Protein AF-A0A4R2GPL6-F1 (afdb_monomer_lite)

Radius of gyration: 15.27 Å; chains: 1; bounding box: 45×22×39 Å

Sequence (86 aa):
MTKLYHKKIEHITRQLIDASELLYKAGNLPQAANLIKKTGDFFLSEYKTNPKEGKYRELKKNYEKIHNAITKSMIDALGKSRLNLK

Foldseek 3Di:
DPVVVVVVLVVVLVVLLVVLVVCVVVVNLVVSLVSLVVSVVVLVVVCVVPVPDPVSVVSVVVSVVSNCVSVVVVVVVVVVVVVVPD

Structure (mmCIF, N/CA/C/O backbone):
data_AF-A0A4R2GPL6-F1
#
_entry.id   AF-A0A4R2GPL6-F1
#
loop_
_atom_site.group_PDB
_atom_site.id
_atom_site.type_symbol
_atom_site.label_atom_id
_atom_site.label_alt_id
_atom_site.label_comp_id
_atom_site.label_asym_id
_atom_site.label_entity_id
_atom_site.label_seq_id
_atom_site.pdbx_PDB_ins_code
_atom_site.Cartn_x
_atom_site.Cartn_y
_atom_site.Cartn_z
_atom_site.occupancy
_atom_site.B_iso_or_equiv
_atom_site.auth_seq_id
_atom_site.auth_comp_id
_atom_site.auth_asym_id
_atom_site.auth_atom_id
_atom_site.pdbx_PDB_model_num
ATOM 1 N N . MET A 1 1 ? -21.883 -8.529 14.121 1.00 50.97 1 MET A N 1
ATOM 2 C CA . MET A 1 1 ? -21.695 -8.159 12.694 1.00 50.97 1 MET A CA 1
ATOM 3 C C . MET A 1 1 ? -20.282 -7.655 12.363 1.00 50.97 1 MET A C 1
ATOM 5 O O . MET A 1 1 ? -19.846 -7.823 11.233 1.00 50.97 1 MET A O 1
ATOM 9 N N . THR A 1 2 ? -19.514 -7.125 13.321 1.00 57.97 2 THR A N 1
ATOM 10 C CA . THR A 1 2 ? -18.171 -6.537 13.115 1.00 57.97 2 THR A CA 1
ATOM 11 C C . THR A 1 2 ? -17.082 -7.508 12.634 1.00 57.97 2 THR A C 1
ATOM 13 O O . THR A 1 2 ? -16.261 -7.139 11.801 1.00 57.97 2 THR A O 1
ATOM 16 N N . LYS A 1 3 ? -17.071 -8.773 13.073 1.00 60.12 3 LYS A N 1
ATOM 17 C CA . LYS A 1 3 ? -15.977 -9.721 12.756 1.00 60.12 3 LYS A CA 1
ATOM 18 C C . LYS A 1 3 ? -15.898 -10.128 11.271 1.00 60.12 3 LYS A C 1
ATOM 20 O O . LYS A 1 3 ? -14.807 -10.387 10.767 1.00 60.12 3 LYS A O 1
ATOM 25 N N . LEU A 1 4 ? -17.041 -10.181 10.578 1.00 62.28 4 LEU A N 1
ATOM 26 C CA . LEU A 1 4 ? -17.118 -10.530 9.151 1.00 62.28 4 LEU A CA 1
ATOM 27 C C . LEU A 1 4 ? -16.699 -9.347 8.264 1.00 62.28 4 LEU A C 1
ATOM 29 O O . LEU A 1 4 ? -15.985 -9.532 7.282 1.00 62.28 4 LEU A O 1
ATOM 33 N N . TYR A 1 5 ? -17.087 -8.133 8.663 1.00 66.31 5 TYR A N 1
ATOM 34 C CA . TYR A 1 5 ? -16.721 -6.885 7.995 1.00 66.31 5 TYR A CA 1
ATOM 35 C C . TYR A 1 5 ? -15.199 -6.665 7.997 1.00 66.31 5 TYR A C 1
ATOM 37 O O . TYR A 1 5 ? -14.605 -6.449 6.945 1.00 66.31 5 TYR A O 1
ATOM 45 N N . HIS A 1 6 ? -14.542 -6.872 9.144 1.00 65.00 6 HIS A N 1
ATOM 46 C CA . HIS A 1 6 ? -13.083 -6.753 9.257 1.00 65.00 6 HIS A CA 1
ATOM 47 C C . HIS A 1 6 ? -12.324 -7.789 8.424 1.00 65.00 6 HIS A C 1
ATOM 49 O O . HIS A 1 6 ? -11.364 -7.438 7.745 1.00 65.00 6 HIS A O 1
ATOM 55 N N . LYS A 1 7 ? -12.775 -9.053 8.409 1.00 71.69 7 LYS A N 1
ATOM 56 C CA . LYS A 1 7 ? -12.187 -10.080 7.531 1.00 71.69 7 LYS A CA 1
ATOM 57 C C . LYS A 1 7 ? -12.288 -9.695 6.055 1.00 71.69 7 LYS A C 1
ATOM 59 O O . LYS A 1 7 ? -11.372 -9.976 5.289 1.00 71.69 7 LYS A O 1
ATOM 64 N N . LYS A 1 8 ? -13.393 -9.061 5.658 1.00 73.31 8 LYS A N 1
ATOM 65 C CA . LYS A 1 8 ? -13.606 -8.618 4.280 1.00 73.31 8 LYS A CA 1
ATOM 66 C C . LYS A 1 8 ? -12.677 -7.459 3.914 1.00 73.31 8 LYS A C 1
ATOM 68 O O . LYS A 1 8 ? -12.085 -7.498 2.843 1.00 73.31 8 LYS A O 1
ATOM 73 N N . ILE A 1 9 ? -12.495 -6.486 4.809 1.00 72.25 9 ILE A N 1
ATOM 74 C CA . ILE A 1 9 ? -11.546 -5.377 4.614 1.00 72.25 9 ILE A CA 1
ATOM 75 C C . ILE A 1 9 ? -10.122 -5.903 4.493 1.00 72.25 9 ILE A C 1
ATOM 77 O O . ILE A 1 9 ? -9.446 -5.586 3.523 1.00 72.25 9 ILE A O 1
ATOM 81 N N . GLU A 1 10 ? -9.690 -6.757 5.419 1.00 72.69 10 GLU A N 1
ATOM 82 C CA . GLU A 1 10 ? -8.350 -7.347 5.398 1.00 72.69 10 GLU A CA 1
ATOM 83 C C . GLU A 1 10 ? -8.089 -8.127 4.098 1.00 72.69 10 GLU A C 1
ATOM 85 O O . GLU A 1 10 ? -7.020 -8.013 3.497 1.00 72.69 10 GLU A O 1
ATOM 90 N N . HIS A 1 11 ? -9.095 -8.866 3.623 1.00 80.00 11 HIS A N 1
ATOM 91 C CA . HIS A 1 11 ? -9.031 -9.584 2.354 1.00 80.00 11 HIS A CA 1
ATOM 92 C C . HIS A 1 11 ? -8.916 -8.639 1.149 1.00 80.00 11 HIS A C 1
ATOM 94 O O . HIS A 1 11 ? -8.046 -8.841 0.305 1.00 80.00 11 HIS A O 1
ATOM 100 N N . ILE A 1 12 ? -9.734 -7.583 1.094 1.00 77.44 12 ILE A N 1
ATOM 101 C CA . ILE A 1 12 ? -9.688 -6.576 0.024 1.00 77.44 12 ILE A CA 1
ATOM 102 C C . ILE A 1 12 ? -8.336 -5.855 0.023 1.00 77.44 12 ILE A C 1
ATOM 104 O O . ILE A 1 12 ? -7.729 -5.691 -1.032 1.00 77.44 12 ILE A O 1
ATOM 108 N N . THR A 1 13 ? -7.820 -5.462 1.192 1.00 74.94 13 THR A N 1
ATOM 109 C CA . THR A 1 13 ? -6.516 -4.795 1.289 1.00 74.94 13 THR A CA 1
ATOM 110 C C . THR A 1 13 ? -5.394 -5.706 0.802 1.00 74.94 13 THR A C 1
ATOM 112 O O . THR A 1 13 ? -4.550 -5.247 0.039 1.00 74.94 13 THR A O 1
ATOM 115 N N . ARG A 1 14 ? -5.399 -6.997 1.165 1.00 77.50 14 ARG A N 1
ATOM 116 C CA . ARG A 1 14 ? -4.430 -7.969 0.628 1.00 77.50 14 ARG A CA 1
ATOM 117 C C . ARG A 1 14 ? -4.503 -8.088 -0.890 1.00 77.50 14 ARG A C 1
ATOM 119 O O . ARG A 1 14 ? -3.474 -8.005 -1.541 1.00 77.50 14 ARG A O 1
ATOM 126 N N . GLN A 1 15 ? -5.699 -8.208 -1.458 1.00 83.75 15 GLN A N 1
ATOM 127 C CA . GLN A 1 15 ? -5.851 -8.310 -2.912 1.00 83.75 15 GLN A CA 1
ATOM 128 C C . GLN A 1 15 ? -5.346 -7.064 -3.645 1.00 83.75 15 GLN A C 1
ATOM 130 O O . GLN A 1 15 ? -4.714 -7.177 -4.693 1.00 83.75 15 GLN A O 1
ATOM 135 N N . LEU A 1 16 ? -5.599 -5.873 -3.097 1.00 80.12 16 LEU A N 1
ATOM 136 C CA . LEU A 1 16 ? -5.099 -4.625 -3.671 1.00 80.12 16 LEU A CA 1
ATOM 137 C C . LEU A 1 16 ? -3.571 -4.526 -3.580 1.00 80.12 16 LEU A C 1
ATOM 139 O O . LEU A 1 16 ? -2.926 -4.052 -4.512 1.00 80.12 16 LEU A O 1
ATOM 143 N N . ILE A 1 17 ? -2.988 -5.013 -2.488 1.00 75.12 17 ILE A N 1
ATOM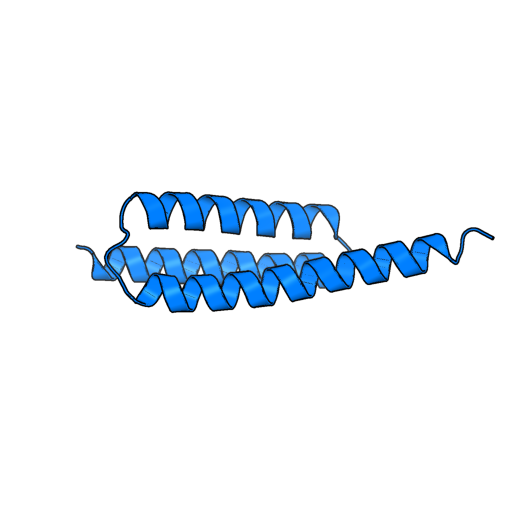 144 C CA . ILE A 1 17 ? -1.538 -5.127 -2.327 1.00 75.12 17 ILE A CA 1
ATOM 145 C C . ILE A 1 17 ? -0.956 -6.061 -3.393 1.00 75.12 17 ILE A C 1
ATOM 147 O O . ILE A 1 17 ? -0.079 -5.640 -4.148 1.00 75.12 17 ILE A O 1
ATOM 151 N N . ASP A 1 18 ? -1.482 -7.279 -3.517 1.00 81.38 18 ASP A N 1
ATOM 152 C CA . ASP A 1 18 ? -0.981 -8.277 -4.467 1.00 81.38 18 ASP A CA 1
ATOM 153 C C . ASP A 1 18 ? -1.089 -7.765 -5.914 1.00 81.38 18 ASP A C 1
ATOM 155 O O . ASP A 1 18 ? -0.158 -7.887 -6.711 1.00 81.38 18 ASP A O 1
ATOM 159 N N . ALA A 1 19 ? -2.200 -7.102 -6.248 1.00 82.44 19 ALA A N 1
ATOM 160 C CA . ALA A 1 19 ? -2.392 -6.470 -7.547 1.00 82.44 19 ALA A CA 1
ATOM 161 C C . ALA A 1 19 ? -1.391 -5.328 -7.802 1.00 82.44 19 ALA A C 1
ATOM 163 O O . ALA A 1 19 ? -0.892 -5.189 -8.921 1.00 82.44 19 ALA A O 1
ATOM 164 N N . SER A 1 20 ? -1.054 -4.529 -6.784 1.00 76.81 20 SER A N 1
ATOM 165 C CA . SER A 1 20 ? -0.039 -3.477 -6.915 1.00 76.81 20 SER A CA 1
ATOM 166 C C . SER A 1 20 ? 1.365 -4.044 -7.152 1.00 76.81 20 SER A C 1
ATOM 168 O O . SER A 1 20 ? 2.106 -3.500 -7.971 1.00 76.81 20 SER A O 1
ATOM 170 N N . GLU A 1 21 ? 1.707 -5.178 -6.531 1.00 75.31 21 GLU A N 1
ATOM 171 C CA . GLU A 1 21 ? 2.969 -5.879 -6.787 1.00 75.31 21 GLU A CA 1
ATOM 172 C C . GLU A 1 21 ? 3.028 -6.475 -8.196 1.00 75.31 21 GLU A C 1
ATOM 174 O O . GLU A 1 21 ? 4.068 -6.403 -8.852 1.00 75.31 21 GLU A O 1
ATOM 179 N N . LEU A 1 22 ? 1.925 -7.046 -8.688 1.00 82.19 22 LEU A N 1
ATOM 180 C CA . LEU A 1 22 ? 1.846 -7.567 -10.054 1.00 82.19 22 LEU A CA 1
ATOM 181 C C . LEU A 1 22 ? 2.012 -6.452 -11.089 1.00 82.19 22 LEU A C 1
ATOM 183 O O . LEU A 1 22 ? 2.791 -6.602 -12.029 1.00 82.19 22 LEU A O 1
ATOM 187 N N . LEU A 1 23 ? 1.338 -5.317 -10.891 1.00 80.31 23 LEU A N 1
ATOM 188 C CA . LEU A 1 23 ? 1.487 -4.139 -11.748 1.00 80.31 23 LEU A CA 1
ATOM 189 C C . LEU A 1 23 ? 2.919 -3.603 -11.715 1.00 80.31 23 LEU A C 1
ATOM 191 O O . LEU A 1 23 ? 3.469 -3.274 -12.763 1.00 80.31 23 LEU A O 1
ATOM 195 N N . TYR A 1 24 ? 3.550 -3.578 -10.540 1.00 73.88 24 TYR A N 1
ATOM 196 C CA . TYR A 1 24 ? 4.954 -3.206 -10.400 1.00 73.88 24 TYR A CA 1
ATOM 197 C C . TYR A 1 24 ? 5.883 -4.157 -11.175 1.00 73.88 24 TYR A C 1
ATOM 199 O O . TYR A 1 24 ? 6.703 -3.697 -11.969 1.00 73.88 24 TYR A O 1
ATOM 207 N N . LYS A 1 25 ? 5.723 -5.479 -11.015 1.00 77.69 25 LYS A N 1
ATOM 208 C CA . LYS A 1 25 ? 6.508 -6.497 -11.742 1.00 77.69 25 LYS A CA 1
ATOM 209 C C . LYS A 1 25 ? 6.299 -6.434 -13.255 1.00 77.69 25 LYS A C 1
ATOM 211 O O . LYS A 1 25 ? 7.229 -6.706 -14.004 1.00 77.69 25 LYS A O 1
ATOM 216 N N . ALA A 1 26 ? 5.110 -6.035 -13.700 1.00 81.25 26 ALA A N 1
ATOM 217 C CA . ALA A 1 26 ? 4.794 -5.807 -15.108 1.00 81.25 26 ALA A CA 1
ATOM 218 C C . ALA A 1 26 ? 5.371 -4.488 -15.668 1.00 81.25 26 ALA A C 1
ATOM 220 O O . ALA A 1 26 ? 5.104 -4.148 -16.817 1.00 81.25 26 ALA A O 1
ATOM 221 N N . GLY A 1 27 ? 6.118 -3.712 -14.870 1.00 79.56 27 GLY A N 1
ATOM 222 C CA . GLY A 1 27 ?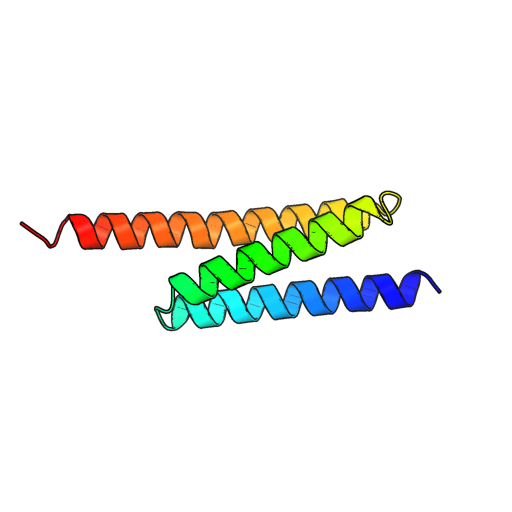 6.644 -2.399 -15.259 1.00 79.56 27 GLY A CA 1
ATOM 223 C C . GLY A 1 27 ? 5.585 -1.296 -15.296 1.00 79.56 27 GLY A C 1
ATOM 224 O O . GLY A 1 27 ? 5.862 -0.170 -15.708 1.00 79.56 27 GLY A O 1
ATOM 225 N N . ASN A 1 28 ? 4.369 -1.589 -14.835 1.00 82.75 28 ASN A N 1
ATOM 226 C CA . ASN A 1 28 ? 3.238 -0.685 -14.896 1.00 82.75 28 ASN A CA 1
ATOM 227 C C . ASN A 1 28 ? 3.150 0.205 -13.647 1.00 82.75 28 ASN A C 1
ATOM 229 O O . ASN A 1 28 ? 2.215 0.140 -12.842 1.00 82.75 28 ASN A O 1
ATOM 233 N N . LEU A 1 29 ? 4.184 1.031 -13.482 1.00 77.12 29 LEU A N 1
ATOM 234 C CA . LEU A 1 29 ? 4.384 1.885 -12.313 1.00 77.12 29 LEU A CA 1
ATOM 235 C C . LEU A 1 29 ? 3.217 2.866 -12.060 1.00 77.12 29 LEU A C 1
ATOM 237 O O . LEU A 1 29 ? 2.800 2.972 -10.905 1.00 77.12 29 LEU A O 1
ATOM 241 N N . PRO A 1 30 ? 2.634 3.551 -13.069 1.00 78.69 30 PRO A N 1
ATOM 242 C CA . PRO A 1 30 ? 1.530 4.486 -12.833 1.00 78.69 30 PRO A CA 1
ATOM 243 C C . PRO A 1 30 ? 0.275 3.800 -12.279 1.00 78.69 30 PRO A C 1
ATOM 245 O O . PRO A 1 30 ? -0.316 4.281 -11.308 1.00 78.69 30 PRO A O 1
ATOM 248 N N . GLN A 1 31 ? -0.115 2.650 -12.844 1.00 81.56 31 GLN A N 1
ATOM 249 C CA . GLN A 1 31 ? -1.231 1.858 -12.324 1.00 81.56 31 GLN A CA 1
ATOM 250 C C . GLN A 1 31 ? -0.928 1.339 -10.915 1.00 81.56 31 GLN A C 1
ATOM 252 O O . GLN A 1 31 ? -1.809 1.415 -10.059 1.00 81.56 31 GLN A O 1
ATOM 257 N N . ALA A 1 32 ? 0.291 0.852 -10.652 1.00 77.94 32 ALA A N 1
ATOM 258 C CA . ALA A 1 32 ? 0.688 0.374 -9.327 1.00 77.94 32 ALA A CA 1
ATOM 259 C C . ALA A 1 32 ? 0.554 1.482 -8.268 1.00 77.94 32 ALA A C 1
ATOM 261 O O . ALA A 1 32 ? -0.088 1.282 -7.238 1.00 77.94 32 ALA A O 1
ATOM 262 N N . ALA A 1 33 ? 1.062 2.683 -8.558 1.00 76.81 33 ALA A N 1
ATOM 263 C CA . ALA A 1 33 ? 0.957 3.841 -7.673 1.00 76.81 33 ALA A CA 1
ATOM 264 C C . ALA A 1 33 ? -0.495 4.256 -7.409 1.00 76.81 33 ALA A C 1
ATOM 266 O O . ALA A 1 33 ? -0.878 4.523 -6.269 1.00 76.81 33 ALA A O 1
ATOM 267 N N . ASN A 1 34 ? -1.325 4.276 -8.455 1.00 82.69 34 ASN A N 1
ATOM 268 C CA . ASN A 1 34 ? -2.741 4.606 -8.325 1.00 82.69 34 ASN A CA 1
ATOM 269 C C . ASN A 1 34 ? -3.479 3.583 -7.447 1.00 82.69 34 ASN A C 1
ATOM 271 O O . ASN A 1 34 ? -4.323 3.953 -6.631 1.00 82.69 34 ASN A O 1
ATOM 275 N N . LEU A 1 35 ? -3.147 2.296 -7.584 1.00 83.25 35 LEU A N 1
ATOM 276 C CA . LEU A 1 35 ? -3.749 1.233 -6.785 1.00 83.25 35 LEU A CA 1
ATOM 277 C C . LEU A 1 35 ? -3.376 1.356 -5.302 1.00 83.25 35 LEU A 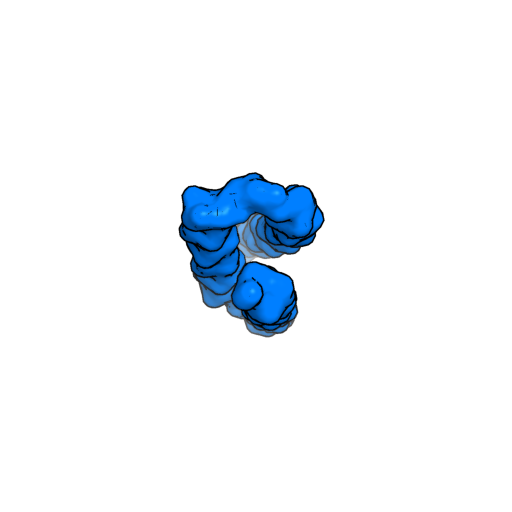C 1
ATOM 279 O O . LEU A 1 35 ? -4.244 1.243 -4.437 1.00 83.25 35 LEU A O 1
ATOM 283 N N . ILE A 1 36 ? -2.113 1.665 -5.004 1.00 77.38 36 ILE A N 1
ATOM 284 C CA . ILE A 1 36 ? -1.651 1.913 -3.631 1.00 77.38 36 ILE A CA 1
ATOM 285 C C . ILE A 1 36 ? -2.374 3.112 -3.032 1.00 77.38 36 ILE A C 1
ATOM 287 O O . ILE A 1 36 ? -2.883 3.014 -1.918 1.00 77.38 36 ILE A O 1
ATOM 291 N N . LYS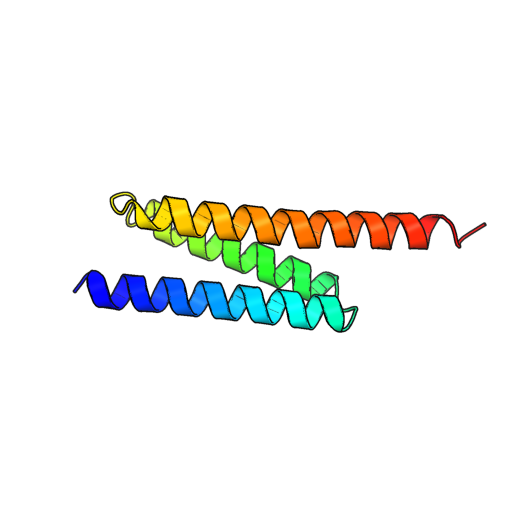 A 1 37 ? -2.483 4.217 -3.779 1.00 79.12 37 LYS A N 1
ATOM 292 C CA . LYS A 1 37 ? -3.202 5.410 -3.323 1.00 79.12 37 LYS A CA 1
ATOM 293 C C . LYS A 1 37 ? -4.649 5.070 -2.953 1.00 79.12 37 LYS A C 1
ATOM 295 O O . LYS A 1 37 ? -5.073 5.353 -1.838 1.00 79.12 37 LYS A O 1
ATOM 300 N N . LYS A 1 38 ? -5.373 4.376 -3.839 1.00 82.38 38 LYS A N 1
ATOM 301 C CA . LYS A 1 38 ? -6.751 3.923 -3.576 1.00 82.38 38 LYS A CA 1
ATOM 302 C C . LYS A 1 38 ? -6.848 3.007 -2.356 1.00 82.38 38 LYS A C 1
ATOM 304 O O . LYS A 1 38 ? -7.820 3.083 -1.612 1.00 82.38 38 LYS A O 1
ATOM 309 N N . THR A 1 39 ? -5.842 2.164 -2.136 1.00 79.12 39 THR A N 1
ATOM 310 C CA . THR A 1 39 ? -5.766 1.283 -0.962 1.00 79.12 39 THR A CA 1
ATOM 311 C C . THR A 1 39 ? -5.609 2.088 0.327 1.00 79.12 39 THR A C 1
ATOM 313 O O . THR A 1 39 ? -6.293 1.809 1.310 1.00 79.12 39 THR A O 1
ATOM 316 N N . GLY A 1 40 ? -4.756 3.116 0.312 1.00 75.38 40 GLY A N 1
ATOM 317 C CA . GLY A 1 40 ? -4.580 4.046 1.426 1.00 75.38 40 GLY A CA 1
ATOM 318 C C . GLY A 1 40 ? -5.842 4.854 1.723 1.00 75.38 40 GLY A C 1
ATOM 319 O O . GLY A 1 40 ? -6.237 4.954 2.882 1.00 75.38 40 GLY A O 1
ATOM 320 N N . ASP A 1 41 ? -6.513 5.362 0.686 1.00 80.38 41 ASP A N 1
ATOM 321 C CA . ASP A 1 41 ? -7.764 6.122 0.807 1.00 80.38 41 ASP A CA 1
ATOM 322 C C . ASP A 1 41 ? -8.898 5.255 1.382 1.00 80.38 41 ASP A C 1
ATOM 324 O O . ASP A 1 41 ? -9.593 5.673 2.311 1.00 80.38 41 ASP A O 1
ATOM 328 N N . PHE A 1 42 ? -9.043 4.018 0.890 1.00 78.50 42 PHE A N 1
ATOM 329 C CA . PHE A 1 42 ? -9.987 3.035 1.427 1.00 78.50 42 PHE A CA 1
ATOM 330 C C . PHE A 1 42 ? -9.695 2.743 2.902 1.00 78.50 42 PHE A C 1
ATOM 332 O O . PHE A 1 42 ? -10.585 2.827 3.744 1.00 78.50 42 PHE A O 1
ATOM 339 N N . PHE A 1 43 ? -8.432 2.487 3.242 1.00 73.88 43 PHE A N 1
ATOM 340 C CA . PHE A 1 43 ? -8.026 2.230 4.618 1.00 73.88 43 PHE A CA 1
ATOM 341 C C . PHE A 1 43 ? -8.302 3.419 5.551 1.00 73.88 43 PHE A C 1
ATOM 343 O O . PHE A 1 43 ? -8.816 3.234 6.653 1.00 73.88 43 PHE A O 1
ATOM 350 N N . LEU A 1 44 ? -7.994 4.644 5.118 1.00 73.19 44 LEU A N 1
ATOM 351 C CA . LEU A 1 44 ? -8.257 5.872 5.874 1.00 73.19 44 LEU A CA 1
ATOM 352 C C . LEU A 1 44 ? -9.751 6.104 6.094 1.00 73.19 44 LEU A C 1
ATOM 354 O O . LEU A 1 44 ? -10.142 6.509 7.189 1.00 73.19 44 LEU A O 1
ATOM 358 N N . SER A 1 45 ? -10.572 5.851 5.075 1.00 75.31 45 SER A N 1
ATOM 359 C CA . SER A 1 45 ? -12.031 5.924 5.180 1.00 75.31 45 SER A CA 1
ATOM 360 C C . SER A 1 45 ? -12.551 4.940 6.228 1.00 75.31 45 SER A C 1
ATOM 362 O O . SER A 1 45 ? -13.297 5.327 7.126 1.00 75.31 45 SER A O 1
ATOM 364 N N . GLU A 1 46 ? -12.081 3.694 6.180 1.00 72.12 46 GLU A N 1
ATOM 365 C CA . GLU A 1 46 ? -12.500 2.643 7.110 1.00 72.12 46 GLU A CA 1
ATOM 366 C C . GLU A 1 46 ? -11.972 2.851 8.536 1.00 72.12 46 GLU A C 1
ATOM 368 O O . GLU A 1 46 ? -12.656 2.541 9.510 1.00 72.12 46 GLU A O 1
ATOM 373 N N . TYR A 1 47 ? -10.769 3.403 8.694 1.00 69.06 47 TYR A N 1
ATOM 374 C CA . TYR A 1 47 ? -10.225 3.745 10.008 1.00 69.06 47 TYR A CA 1
ATOM 375 C C . TYR A 1 47 ? -11.013 4.880 10.672 1.00 69.06 47 TYR A C 1
ATOM 377 O O . TYR A 1 47 ? -11.273 4.837 11.874 1.00 69.06 47 TYR A O 1
ATOM 385 N N . LYS A 1 48 ? -11.414 5.895 9.893 1.00 67.75 48 LYS A N 1
ATOM 386 C CA . LYS A 1 48 ? -12.203 7.029 10.396 1.00 67.75 48 LYS A CA 1
ATOM 387 C C . LYS A 1 48 ? -13.588 6.602 10.873 1.00 67.75 48 LYS A C 1
ATOM 389 O O . LYS A 1 48 ? -14.080 7.169 11.845 1.00 67.75 48 LYS A O 1
ATOM 394 N N . THR A 1 49 ? -14.207 5.619 10.221 1.00 68.56 49 THR A N 1
ATOM 395 C CA . THR A 1 49 ? -15.527 5.111 10.613 1.00 68.56 49 THR A CA 1
ATOM 396 C C . THR A 1 49 ? -15.459 4.134 11.787 1.00 68.56 49 THR A C 1
ATOM 398 O O . THR A 1 49 ? -16.407 4.080 12.567 1.00 68.56 49 THR A O 1
ATOM 401 N N . ASN A 1 50 ? -14.353 3.397 11.966 1.00 64.94 50 ASN A N 1
ATOM 402 C CA . ASN A 1 50 ? -14.207 2.399 13.033 1.00 64.94 50 ASN A CA 1
ATOM 403 C C . ASN A 1 50 ? -12.799 2.376 13.673 1.00 64.94 50 ASN A C 1
ATOM 405 O O . ASN A 1 50 ? -12.044 1.420 13.500 1.00 64.94 50 ASN A O 1
ATOM 409 N N . PRO A 1 51 ? -12.443 3.363 14.514 1.00 62.03 51 PRO A N 1
ATOM 410 C CA . PRO A 1 51 ? -11.097 3.472 15.091 1.00 62.03 51 PRO A CA 1
ATOM 411 C C . PRO A 1 51 ? -10.772 2.441 16.195 1.00 62.03 51 PRO A C 1
ATOM 413 O O . PRO A 1 51 ? -9.647 2.409 16.690 1.00 62.03 51 PRO A O 1
ATOM 416 N N . LYS A 1 52 ? -11.738 1.615 16.633 1.00 57.50 52 LYS A N 1
ATOM 417 C CA . LYS A 1 52 ? -11.649 0.821 17.879 1.00 57.50 52 LYS A CA 1
ATOM 418 C C . LYS A 1 52 ? -10.919 -0.526 17.784 1.00 57.50 52 LYS A C 1
ATOM 420 O O . LYS A 1 52 ? -10.783 -1.189 18.808 1.00 57.50 52 LYS A O 1
ATOM 425 N N . GLU A 1 53 ? -10.420 -0.953 16.627 1.00 57.50 53 GLU A N 1
ATOM 426 C CA . GLU A 1 53 ? -9.780 -2.271 16.521 1.00 57.50 53 GLU A CA 1
ATOM 427 C C . GLU A 1 53 ? -8.258 -2.173 16.354 1.00 57.50 53 GLU A C 1
ATOM 429 O O . GLU A 1 53 ? -7.750 -1.660 15.359 1.00 57.50 53 GLU A O 1
ATOM 434 N N . GLY A 1 54 ? -7.500 -2.752 17.295 1.00 58.22 54 GLY A N 1
ATOM 435 C CA . GLY A 1 54 ? -6.034 -2.876 17.218 1.00 58.22 54 GLY A CA 1
ATOM 436 C C . GLY A 1 54 ? -5.516 -3.523 15.921 1.00 58.22 54 GLY A C 1
ATOM 437 O O . GLY A 1 54 ? -4.353 -3.341 15.567 1.00 58.22 54 GLY A O 1
ATOM 438 N N . LYS A 1 55 ? -6.394 -4.186 15.158 1.00 61.66 55 LYS A N 1
ATOM 439 C CA . LYS A 1 55 ? -6.138 -4.728 13.816 1.00 61.66 55 LYS A CA 1
ATOM 440 C C . LYS A 1 55 ? -5.811 -3.670 12.760 1.00 61.66 55 LYS A C 1
ATOM 442 O O . LYS A 1 55 ? -5.038 -3.950 11.847 1.00 61.66 55 LYS A O 1
ATOM 447 N N . TYR A 1 56 ? -6.300 -2.436 12.907 1.00 66.38 56 TYR A N 1
ATOM 448 C CA . TYR A 1 56 ? -5.917 -1.335 12.016 1.00 66.38 56 TYR A CA 1
ATOM 449 C C . TYR A 1 56 ? -4.431 -0.989 12.143 1.00 66.38 56 TYR A C 1
ATOM 451 O O . TYR A 1 56 ? -3.812 -0.561 11.174 1.00 66.38 56 TYR A O 1
ATOM 459 N N . ARG A 1 57 ? -3.816 -1.220 13.309 1.00 68.56 57 ARG A N 1
ATOM 460 C CA . ARG A 1 57 ? -2.383 -0.973 13.512 1.00 68.56 57 ARG A CA 1
ATOM 461 C C . ARG A 1 57 ? -1.526 -1.928 12.676 1.00 68.56 57 ARG A C 1
ATOM 463 O O . ARG A 1 57 ? -0.516 -1.516 12.113 1.00 68.56 57 ARG A O 1
ATOM 470 N N . GLU A 1 58 ? -1.953 -3.183 12.572 1.00 68.50 58 GLU A N 1
ATOM 471 C CA . GLU A 1 58 ? -1.273 -4.221 11.795 1.00 68.50 58 GLU A CA 1
ATOM 472 C C . GLU A 1 58 ? -1.462 -4.007 10.287 1.00 68.50 58 GLU A C 1
ATOM 474 O O . GLU A 1 58 ? -0.489 -4.021 9.531 1.00 68.50 58 GLU A O 1
ATOM 479 N N . LEU A 1 59 ? -2.688 -3.678 9.859 1.00 65.69 59 LEU A N 1
ATOM 48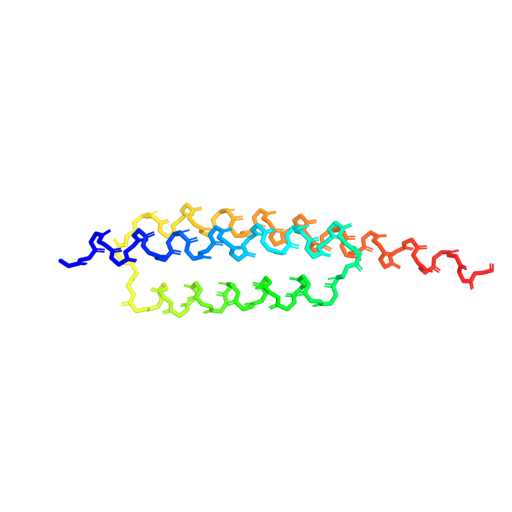0 C CA . LEU A 1 59 ? -2.967 -3.281 8.476 1.00 65.69 59 LEU A CA 1
ATOM 481 C C . LEU A 1 59 ? -2.169 -2.039 8.060 1.00 65.69 59 LEU A C 1
ATOM 483 O O . LEU A 1 59 ? -1.567 -2.038 6.989 1.00 65.69 59 LEU A O 1
ATOM 487 N N . LYS A 1 60 ? -2.129 -1.002 8.907 1.00 71.88 60 LYS A N 1
ATOM 488 C CA . LYS A 1 60 ? -1.363 0.224 8.652 1.00 71.88 60 LYS A CA 1
ATOM 489 C C . LYS A 1 60 ? 0.119 -0.087 8.453 1.00 71.88 60 LYS A C 1
ATOM 491 O O . LYS A 1 60 ? 0.719 0.401 7.503 1.00 71.88 60 LYS A O 1
ATOM 496 N N . LYS A 1 61 ? 0.695 -0.934 9.311 1.00 75.00 61 LYS A N 1
ATOM 497 C CA . LYS A 1 61 ? 2.104 -1.337 9.219 1.00 75.00 61 LYS A CA 1
ATOM 498 C C . LYS A 1 61 ? 2.401 -2.075 7.910 1.00 75.00 61 LYS A C 1
ATOM 500 O O . LYS A 1 61 ? 3.432 -1.826 7.289 1.00 75.00 61 LYS A O 1
ATOM 505 N N . ASN A 1 62 ? 1.495 -2.951 7.471 1.00 68.06 62 ASN A N 1
ATOM 506 C CA . ASN A 1 62 ? 1.620 -3.633 6.181 1.00 68.06 62 ASN A CA 1
ATOM 507 C C . ASN A 1 62 ? 1.503 -2.649 5.011 1.00 68.06 62 ASN A C 1
ATOM 509 O O . ASN A 1 62 ? 2.368 -2.650 4.137 1.00 68.06 62 ASN A O 1
ATOM 513 N N . TYR A 1 63 ? 0.503 -1.765 5.033 1.00 72.31 63 TYR A N 1
ATOM 514 C CA . TYR A 1 63 ? 0.339 -0.714 4.030 1.00 72.31 63 TYR A CA 1
ATOM 515 C C . TYR A 1 63 ? 1.591 0.163 3.910 1.00 72.31 63 TYR A C 1
ATOM 517 O O . TYR A 1 63 ? 2.115 0.315 2.813 1.00 72.31 63 TYR A O 1
ATOM 525 N N . GLU A 1 64 ? 2.122 0.683 5.020 1.00 76.00 64 GLU A N 1
ATOM 526 C 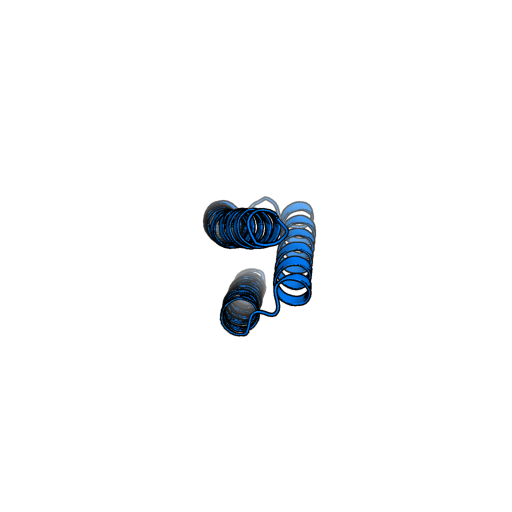CA . GLU A 1 64 ? 3.326 1.525 5.022 1.00 76.00 64 GLU A CA 1
ATOM 527 C C . GLU A 1 64 ? 4.548 0.786 4.468 1.00 76.00 64 GLU A C 1
ATOM 529 O O . GLU A 1 64 ? 5.323 1.361 3.704 1.00 76.00 64 GLU A O 1
ATOM 534 N N . LYS A 1 65 ? 4.711 -0.501 4.802 1.00 74.75 65 LYS A N 1
ATOM 535 C CA . LYS A 1 65 ? 5.806 -1.330 4.282 1.00 74.75 65 LYS A CA 1
ATOM 536 C C . LYS A 1 65 ? 5.740 -1.455 2.758 1.00 74.75 65 LYS A C 1
ATOM 538 O O . LYS A 1 65 ? 6.760 -1.295 2.091 1.00 74.75 65 LYS A O 1
ATOM 543 N N . ILE A 1 66 ? 4.556 -1.722 2.215 1.00 68.38 66 ILE A N 1
ATOM 544 C CA . ILE A 1 66 ? 4.343 -1.930 0.776 1.00 68.38 66 ILE A CA 1
ATOM 545 C C . ILE A 1 66 ? 4.398 -0.608 0.017 1.00 68.38 66 ILE A C 1
ATOM 547 O O . ILE A 1 66 ? 5.091 -0.507 -0.994 1.00 68.38 66 ILE A O 1
ATOM 551 N N . HIS A 1 67 ? 3.755 0.429 0.552 1.00 74.38 67 HIS A N 1
ATOM 552 C CA . HIS A 1 67 ? 3.856 1.790 0.048 1.00 74.38 67 HIS A CA 1
ATOM 553 C C . HIS A 1 67 ? 5.322 2.218 -0.054 1.00 74.38 67 HIS A C 1
ATOM 555 O O . HIS A 1 67 ? 5.755 2.650 -1.118 1.00 74.38 67 HIS A O 1
ATOM 561 N N . ASN A 1 68 ? 6.120 2.038 1.002 1.00 78.12 68 ASN A N 1
ATOM 562 C CA . ASN A 1 68 ? 7.542 2.377 0.967 1.00 78.12 68 ASN A CA 1
ATOM 563 C C . ASN A 1 68 ? 8.332 1.519 -0.025 1.00 78.12 68 ASN A C 1
ATOM 565 O O . ASN A 1 68 ? 9.195 2.058 -0.712 1.00 78.12 68 ASN A O 1
ATOM 569 N N . ALA A 1 69 ? 8.046 0.220 -0.139 1.00 69.44 69 ALA A N 1
ATOM 570 C CA . ALA A 1 69 ? 8.732 -0.658 -1.087 1.00 69.44 69 ALA A CA 1
ATOM 571 C C . ALA A 1 69 ? 8.490 -0.238 -2.547 1.00 69.44 69 ALA A C 1
ATOM 573 O O . ALA A 1 69 ? 9.438 -0.147 -3.333 1.00 69.44 69 ALA A O 1
ATOM 574 N N . ILE A 1 70 ? 7.240 0.074 -2.896 1.00 68.38 70 ILE A N 1
ATOM 575 C CA . ILE A 1 70 ? 6.878 0.484 -4.255 1.00 68.38 70 ILE A CA 1
ATOM 576 C C . ILE A 1 70 ? 7.321 1.924 -4.521 1.00 68.38 70 ILE A C 1
ATOM 578 O O . ILE A 1 70 ? 7.872 2.191 -5.582 1.00 68.38 70 ILE A O 1
ATOM 582 N N . THR A 1 71 ? 7.191 2.833 -3.551 1.00 72.50 71 THR A N 1
ATOM 583 C CA . THR A 1 71 ? 7.659 4.224 -3.691 1.00 72.50 71 THR A CA 1
ATOM 584 C C . THR A 1 71 ? 9.171 4.277 -3.881 1.00 72.50 71 THR A C 1
ATOM 586 O O . THR A 1 71 ? 9.650 4.930 -4.804 1.00 72.50 71 THR A O 1
ATOM 589 N N . LYS A 1 72 ? 9.935 3.538 -3.066 1.00 76.50 72 LYS A N 1
ATOM 590 C CA . LYS A 1 72 ? 11.390 3.421 -3.220 1.00 76.50 72 LYS A CA 1
ATOM 591 C C . LYS A 1 72 ? 11.750 2.852 -4.588 1.00 76.50 72 LYS A C 1
ATOM 593 O O . LYS A 1 72 ? 12.600 3.405 -5.272 1.00 76.50 72 LYS A O 1
ATOM 598 N N . SER A 1 73 ? 11.042 1.814 -5.025 1.00 68.25 73 SER A N 1
ATOM 599 C CA . SER A 1 73 ? 11.265 1.225 -6.342 1.00 68.25 73 SER A CA 1
ATOM 600 C C . SER A 1 73 ? 10.890 2.147 -7.506 1.00 68.25 73 SER A C 1
ATOM 602 O O . SER A 1 73 ? 11.564 2.125 -8.530 1.00 68.25 73 SER A O 1
ATOM 604 N N . MET A 1 74 ? 9.844 2.970 -7.376 1.00 66.50 74 MET A N 1
ATOM 605 C CA . MET A 1 74 ? 9.503 3.998 -8.364 1.00 66.50 74 MET A CA 1
ATOM 606 C C . MET A 1 74 ? 10.571 5.087 -8.415 1.00 66.50 74 MET A C 1
ATOM 608 O O . MET A 1 74 ? 10.948 5.503 -9.506 1.00 66.50 74 MET A O 1
ATOM 612 N N . ILE A 1 75 ? 11.082 5.527 -7.262 1.00 69.75 75 ILE A N 1
ATOM 613 C CA . ILE A 1 75 ? 12.178 6.499 -7.183 1.00 69.75 75 ILE A CA 1
ATOM 614 C C . ILE A 1 75 ? 13.446 5.925 -7.822 1.00 69.75 75 ILE A C 1
ATOM 616 O O . ILE A 1 75 ? 14.062 6.607 -8.634 1.00 69.75 75 ILE A O 1
ATOM 620 N N . ASP A 1 76 ? 13.798 4.670 -7.536 1.00 71.19 76 ASP A N 1
ATOM 621 C CA . ASP A 1 76 ? 14.953 4.001 -8.143 1.00 71.19 76 ASP A CA 1
ATOM 622 C C . ASP A 1 76 ? 14.774 3.822 -9.660 1.00 71.19 76 ASP A C 1
ATOM 624 O O . ASP A 1 76 ? 15.711 4.047 -10.427 1.00 71.19 76 ASP A O 1
ATOM 628 N N . ALA A 1 77 ? 13.569 3.465 -10.119 1.00 64.69 77 ALA A N 1
ATOM 629 C CA . ALA A 1 77 ? 13.254 3.355 -11.543 1.00 64.69 77 ALA A CA 1
ATOM 630 C C . ALA A 1 77 ? 13.346 4.713 -12.259 1.00 64.69 77 ALA A C 1
ATOM 632 O O . ALA A 1 77 ? 13.950 4.810 -13.326 1.00 64.69 77 ALA A O 1
ATOM 633 N N . LEU A 1 78 ? 12.814 5.779 -11.653 1.00 62.81 78 LEU A N 1
ATOM 634 C CA . LEU A 1 78 ? 12.916 7.147 -12.169 1.00 62.81 78 LEU A CA 1
ATOM 635 C C . LEU A 1 78 ? 14.364 7.658 -12.143 1.00 62.81 78 LEU A C 1
ATOM 637 O O . LEU A 1 78 ? 14.806 8.297 -13.097 1.00 62.81 78 LEU A O 1
ATOM 641 N N . GLY A 1 79 ? 15.120 7.342 -11.089 1.00 63.41 79 GLY A N 1
ATOM 642 C CA . GLY A 1 79 ? 16.535 7.681 -10.945 1.00 63.41 79 GLY A CA 1
ATOM 643 C C . GLY A 1 79 ? 17.408 7.008 -12.003 1.00 63.41 79 GLY A C 1
ATOM 644 O O . GLY A 1 79 ? 18.251 7.668 -12.608 1.00 63.41 79 GLY A O 1
ATOM 645 N N . LYS A 1 80 ? 17.154 5.728 -12.304 1.00 57.09 80 LYS A N 1
ATOM 646 C CA . LYS A 1 80 ? 17.816 5.001 -13.400 1.00 57.09 80 LYS A CA 1
ATOM 647 C C . LYS A 1 80 ? 17.430 5.544 -14.777 1.00 57.09 80 LYS A C 1
ATOM 649 O O . LYS A 1 80 ? 18.310 5.734 -15.610 1.00 57.09 80 LYS A O 1
ATOM 654 N N . SER A 1 81 ? 16.153 5.859 -15.006 1.00 51.47 81 SER A N 1
ATOM 655 C CA . SER A 1 81 ? 15.707 6.463 -16.272 1.00 51.47 81 SER A CA 1
ATOM 656 C C . SER A 1 81 ? 16.358 7.824 -16.536 1.00 51.47 81 SER A C 1
ATOM 658 O O . SER A 1 81 ? 16.689 8.144 -17.672 1.00 51.47 81 SER A O 1
ATOM 660 N N . ARG A 1 82 ? 16.593 8.623 -15.488 1.00 46.38 82 ARG A N 1
ATOM 661 C CA . ARG A 1 82 ? 17.193 9.960 -15.608 1.00 46.38 82 ARG A CA 1
ATOM 662 C C . ARG A 1 82 ? 18.703 9.936 -15.895 1.00 46.38 82 ARG A C 1
ATOM 664 O O . ARG A 1 82 ? 19.230 10.929 -16.383 1.00 46.38 82 ARG A O 1
ATOM 671 N N . LEU A 1 83 ? 19.387 8.823 -15.619 1.00 50.00 83 LEU A N 1
ATOM 672 C CA . LEU A 1 83 ? 20.814 8.625 -15.916 1.00 50.00 83 LEU A CA 1
ATOM 673 C C . LEU A 1 83 ? 21.081 8.119 -17.345 1.00 50.00 83 LEU A C 1
ATOM 675 O O . LEU A 1 83 ? 22.175 8.338 -17.849 1.00 50.00 83 LEU A O 1
ATOM 679 N N . ASN A 1 84 ? 20.088 7.518 -18.010 1.00 44.25 84 ASN A N 1
ATOM 680 C CA . ASN A 1 84 ? 20.189 7.026 -19.394 1.00 44.25 84 ASN A CA 1
ATOM 681 C C . ASN A 1 84 ? 19.796 8.068 -20.465 1.00 44.25 84 ASN A C 1
ATOM 683 O O . ASN A 1 84 ? 19.618 7.716 -21.626 1.00 44.25 84 ASN A O 1
ATOM 687 N N . LEU A 1 85 ? 19.641 9.340 -20.085 1.00 45.84 85 LEU A N 1
ATOM 688 C CA . LEU A 1 85 ? 19.334 10.458 -20.993 1.00 45.84 85 LEU A CA 1
ATOM 689 C C . LEU A 1 85 ? 20.529 11.414 -21.185 1.00 45.84 85 LEU A C 1
ATOM 691 O O . LEU A 1 85 ? 20.328 12.597 -21.456 1.00 45.84 85 LEU A O 1
ATOM 695 N N . LYS A 1 86 ? 21.763 10.929 -21.012 1.00 43.25 86 LYS A N 1
ATOM 696 C CA . LYS A 1 86 ? 22.986 11.674 -21.339 1.00 43.25 86 LYS A CA 1
ATOM 697 C C . LYS A 1 86 ? 23.682 11.087 -22.552 1.00 43.25 86 LYS A C 1
ATOM 699 O O . LYS A 1 86 ? 23.757 9.843 -22.618 1.00 43.25 86 LYS A O 1
#

Organism: NCBI:txid682526

pLDDT: mean 70.54, std 9.72, range [43.25, 83.75]

Secondary structure (DSSP, 8-state):
-HHHHHHHHHHHHHHHHHHHHHHHHTT-HHHHHHHHHHHHHHHHHHHHH-TT-THHHHHHHHHHHHHHHHHHHHHHHHHHHHHS--